Protein AF-A0A956CWN5-F1 (afdb_monomer)

Radius of gyration: 9.23 Å; Cα contacts (8 Å, |Δi|>4): 33; chains: 1; bounding box: 22×14×23 Å

Seconda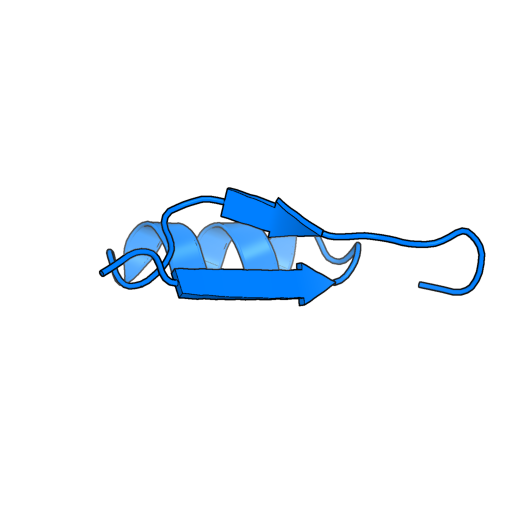ry structure (DSSP, 8-state):
---EEE---HHHHHHHHHTT--SEEE--TT-

Nearest PDB structures (foldseek):
  6xi5-assembly1_B  TM=7.813E-01  e=2.605E+00  Homo sapiens
  1ggg-assembly1_B  TM=4.333E-01  e=3.267E+00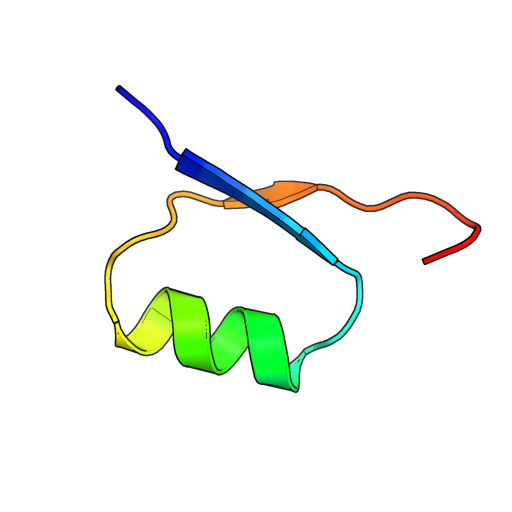  Escherichia coli
  4f3p-assembly1_A  TM=5.185E-01  e=4.763E+00  Burkholderia pseudomallei 1710b

pLDDT: mean 97.11, std 2.12, range [87.88, 98.31]

Sequence (31 aa):
MKIFIDTADVAEIRDAAAMGVVDGVTTNPSL

Solvent-accessible surface area (backbone atoms only — not comparable to full-atom values): 2044 Å² total; per-residue (Å²): 138,86,39,71,47,82,55,64,54,65,66,61,54,49,52,41,51,74,70,67,69,50,76,48,74,43,75,54,97,88,86

Foldseek 3Di:
DAAEEEDPDPVVVVVCVVVVPHPYYHYDPVD

Structure (mmCIF, N/CA/C/O backbone):
data_AF-A0A956CWN5-F1
#
_entry.id   AF-A0A956CWN5-F1
#
loop_
_atom_site.group_PDB
_atom_site.id
_atom_site.type_symbol
_atom_site.label_atom_id
_atom_site.label_alt_id
_atom_site.label_comp_id
_atom_site.label_asym_id
_atom_site.label_entity_id
_atom_site.label_seq_id
_atom_site.pdbx_PDB_ins_code
_atom_site.Cartn_x
_atom_site.Cartn_y
_atom_site.Cartn_z
_atom_site.occupancy
_atom_site.B_iso_or_equiv
_atom_site.auth_seq_id
_atom_site.auth_comp_id
_atom_site.auth_asym_id
_atom_site.auth_atom_id
_atom_site.pdbx_PDB_model_num
ATOM 1 N N . MET A 1 1 ? -0.387 8.951 16.912 1.00 87.88 1 MET A N 1
ATOM 2 C CA . MET A 1 1 ? 0.841 8.400 16.298 1.00 87.88 1 MET A CA 1
ATOM 3 C C . MET A 1 1 ? 0.447 7.912 14.918 1.00 87.88 1 MET A C 1
ATOM 5 O O . MET A 1 1 ? -0.632 7.346 14.845 1.00 87.88 1 MET A O 1
ATOM 9 N N . LYS A 1 2 ? 1.225 8.200 13.865 1.00 94.44 2 LYS A N 1
ATOM 10 C CA . LYS A 1 2 ? 0.898 7.760 12.499 1.00 94.44 2 LYS A CA 1
ATOM 11 C C . LYS A 1 2 ? 1.724 6.534 12.111 1.00 94.44 2 LYS A C 1
A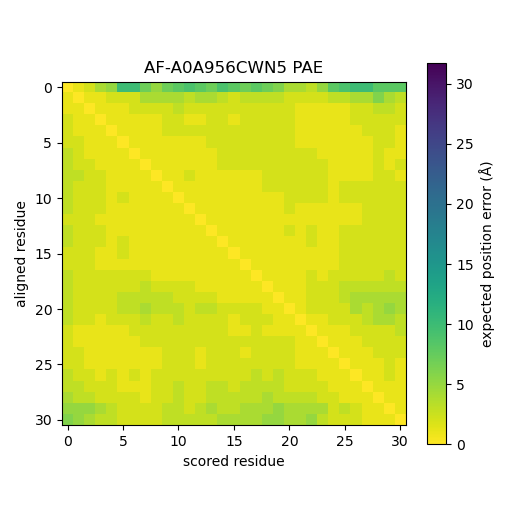TOM 13 O O . LYS A 1 2 ? 2.900 6.493 12.471 1.00 94.44 2 LYS A O 1
ATOM 18 N N . ILE A 1 3 ? 1.132 5.592 11.385 1.00 96.62 3 ILE A N 1
ATOM 19 C CA . ILE A 1 3 ? 1.777 4.374 10.881 1.00 96.62 3 ILE A CA 1
ATOM 20 C C . ILE A 1 3 ? 1.852 4.444 9.354 1.00 96.62 3 ILE A C 1
ATOM 22 O O . ILE A 1 3 ? 0.853 4.701 8.688 1.00 96.62 3 ILE A O 1
ATOM 26 N N . PHE A 1 4 ? 3.040 4.207 8.801 1.00 97.94 4 PHE A N 1
ATOM 27 C CA . PHE A 1 4 ? 3.285 4.177 7.359 1.00 97.94 4 PHE A CA 1
ATOM 28 C C . PHE A 1 4 ? 3.873 2.826 6.962 1.00 97.94 4 PHE A C 1
ATOM 30 O O . PHE A 1 4 ? 4.667 2.264 7.718 1.00 97.94 4 PHE A O 1
ATOM 37 N N . ILE A 1 5 ? 3.492 2.334 5.785 1.00 97.62 5 ILE A N 1
ATOM 38 C CA . ILE A 1 5 ? 4.082 1.137 5.168 1.00 97.62 5 ILE A CA 1
ATOM 39 C C . ILE A 1 5 ? 4.968 1.531 3.988 1.00 97.62 5 ILE A C 1
ATOM 41 O O . ILE A 1 5 ? 4.660 2.493 3.285 1.00 97.62 5 ILE A O 1
ATOM 45 N N . ASP A 1 6 ? 6.063 0.799 3.793 1.00 98.06 6 ASP A N 1
ATOM 46 C CA . ASP A 1 6 ? 7.059 1.071 2.754 1.00 98.06 6 ASP A CA 1
ATOM 47 C C . ASP A 1 6 ? 6.987 -0.007 1.671 1.00 98.06 6 ASP A C 1
ATOM 49 O O . ASP A 1 6 ? 7.604 -1.064 1.783 1.00 98.06 6 ASP A O 1
ATOM 53 N N . THR A 1 7 ? 6.155 0.231 0.660 1.00 98.06 7 THR A N 1
ATOM 54 C CA . THR A 1 7 ? 5.885 -0.727 -0.419 1.00 98.06 7 THR A CA 1
ATOM 55 C C . THR A 1 7 ? 5.360 -0.001 -1.657 1.00 98.06 7 THR A C 1
ATOM 57 O O . THR A 1 7 ? 4.743 1.063 -1.554 1.00 98.06 7 THR A O 1
ATOM 60 N N . ALA A 1 8 ? 5.590 -0.574 -2.839 1.00 98.00 8 ALA A N 1
ATOM 61 C CA . ALA A 1 8 ? 4.933 -0.166 -4.083 1.00 98.00 8 ALA A CA 1
ATOM 62 C C . ALA A 1 8 ? 3.848 -1.166 -4.531 1.00 98.00 8 ALA A C 1
ATOM 64 O O . ALA A 1 8 ? 3.168 -0.926 -5.533 1.00 98.00 8 ALA A O 1
ATOM 65 N N . ASP A 1 9 ? 3.652 -2.269 -3.796 1.00 98.19 9 ASP A N 1
ATOM 66 C CA . ASP A 1 9 ? 2.632 -3.260 -4.129 1.00 98.19 9 ASP A CA 1
ATOM 67 C C . ASP A 1 9 ? 1.235 -2.765 -3.729 1.00 98.19 9 ASP A C 1
ATOM 69 O O . ASP A 1 9 ? 0.881 -2.612 -2.558 1.00 98.19 9 ASP A O 1
ATOM 73 N N . VAL A 1 10 ? 0.396 -2.543 -4.737 1.00 98.00 10 VAL A N 1
ATOM 74 C CA . VAL A 1 10 ? -0.983 -2.081 -4.564 1.00 98.00 10 VAL A CA 1
ATOM 75 C C . VAL A 1 10 ? -1.842 -3.097 -3.805 1.00 98.00 10 VAL A C 1
ATOM 77 O O . VAL A 1 10 ? -2.787 -2.685 -3.130 1.00 98.00 10 VAL A O 1
ATOM 80 N N . ALA A 1 11 ? -1.556 -4.398 -3.902 1.00 98.31 11 ALA A N 1
ATOM 81 C CA . ALA A 1 11 ? -2.284 -5.417 -3.150 1.00 98.31 11 ALA A CA 1
ATOM 82 C C . ALA A 1 11 ? -2.020 -5.274 -1.645 1.00 98.31 11 ALA A C 1
ATOM 84 O O . ALA A 1 11 ? -2.967 -5.152 -0.869 1.00 98.31 11 ALA A O 1
ATOM 85 N N . GLU A 1 12 ? -0.751 -5.155 -1.253 1.00 97.88 12 GLU A N 1
ATOM 86 C CA . GLU A 1 12 ? -0.346 -4.950 0.141 1.00 97.88 12 GLU A CA 1
ATOM 87 C C . GLU A 1 12 ? -0.932 -3.653 0.720 1.00 97.88 12 GLU A C 1
ATOM 89 O O . GLU A 1 12 ? -1.480 -3.646 1.824 1.00 97.88 12 GLU A O 1
ATOM 94 N N . ILE A 1 13 ? -0.904 -2.562 -0.056 1.00 98.12 13 I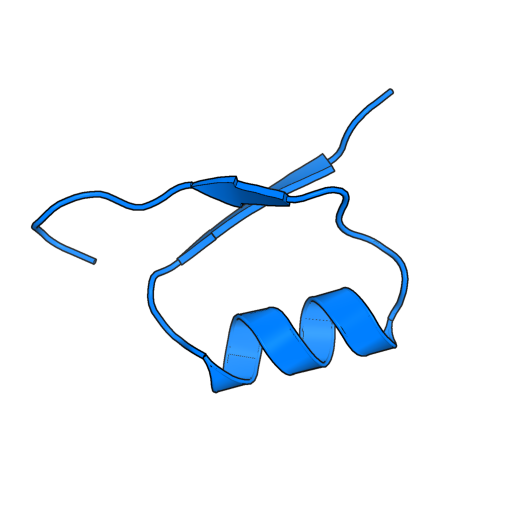LE A N 1
ATOM 95 C CA . ILE A 1 13 ? -1.494 -1.278 0.352 1.00 98.12 13 ILE A CA 1
ATOM 96 C C . ILE A 1 13 ? -2.999 -1.417 0.60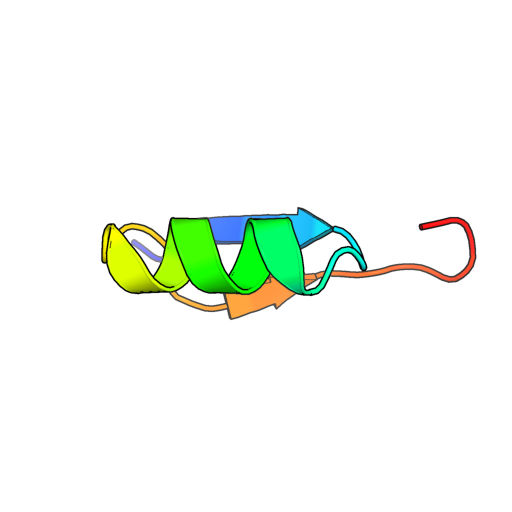6 1.00 98.12 13 ILE A C 1
ATOM 98 O O . ILE A 1 13 ? -3.515 -0.868 1.583 1.00 98.12 13 ILE A O 1
ATOM 102 N N . ARG A 1 14 ? -3.721 -2.142 -0.259 1.00 98.12 14 ARG A N 1
ATOM 103 C CA . ARG A 1 14 ? -5.168 -2.362 -0.103 1.00 98.12 14 ARG A CA 1
ATOM 104 C C . ARG A 1 14 ? -5.483 -3.183 1.136 1.00 98.12 14 ARG A C 1
ATOM 106 O O . ARG A 1 14 ? -6.408 -2.822 1.860 1.00 98.12 14 ARG A O 1
ATOM 113 N N . ASP A 1 15 ? -4.716 -4.234 1.391 1.00 98.12 15 ASP A N 1
ATOM 114 C CA . ASP A 1 15 ? -4.922 -5.098 2.549 1.00 98.12 15 ASP A CA 1
ATOM 115 C C . ASP A 1 15 ? -4.644 -4.339 3.852 1.00 98.12 15 ASP A C 1
ATOM 117 O O . ASP A 1 15 ? -5.473 -4.341 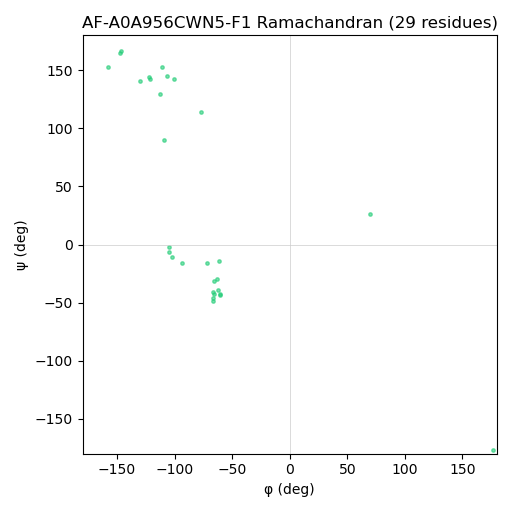4.764 1.00 98.12 15 ASP A O 1
ATOM 121 N N . ALA A 1 16 ? -3.539 -3.592 3.916 1.00 97.44 16 ALA A N 1
ATOM 122 C CA . ALA A 1 16 ? -3.198 -2.766 5.070 1.00 97.44 16 ALA A CA 1
ATOM 123 C C . ALA A 1 16 ? -4.236 -1.656 5.326 1.00 97.44 16 ALA A C 1
ATOM 125 O O . ALA A 1 16 ? -4.606 -1.392 6.476 1.00 97.44 16 ALA A O 1
ATOM 126 N N . ALA A 1 17 ? -4.757 -1.037 4.261 1.00 97.88 17 ALA A N 1
ATOM 127 C CA . ALA A 1 17 ? -5.836 -0.059 4.361 1.00 97.88 17 ALA A CA 1
ATOM 128 C C . ALA A 1 17 ? -7.149 -0.700 4.845 1.00 97.88 17 ALA A C 1
ATOM 130 O O . ALA A 1 17 ? -7.831 -0.123 5.691 1.00 97.88 17 ALA A O 1
ATOM 131 N N . ALA A 1 18 ? -7.486 -1.903 4.370 1.00 98.25 18 ALA A N 1
ATOM 132 C CA . ALA A 1 18 ? -8.677 -2.641 4.796 1.00 98.25 18 ALA A CA 1
ATOM 133 C C . ALA A 1 18 ? -8.612 -3.074 6.270 1.00 98.25 18 ALA A C 1
ATOM 135 O O . ALA A 1 18 ? -9.640 -3.111 6.945 1.00 98.25 18 ALA A O 1
ATOM 136 N N . MET A 1 19 ? -7.411 -3.349 6.788 1.00 97.44 19 MET A N 1
ATOM 137 C CA . MET A 1 19 ? -7.185 -3.613 8.214 1.00 97.44 19 MET A CA 1
ATOM 138 C C . MET A 1 19 ? -7.308 -2.353 9.088 1.00 97.44 19 MET A C 1
ATOM 140 O O . MET A 1 19 ? -7.437 -2.472 10.305 1.00 97.44 19 MET A O 1
ATOM 144 N N . GLY A 1 20 ? -7.268 -1.152 8.497 1.00 97.00 20 GLY A N 1
ATOM 145 C CA . GLY A 1 20 ? -7.369 0.116 9.225 1.00 97.00 20 GLY A CA 1
ATOM 146 C C . GLY A 1 20 ? -6.143 0.440 10.084 1.00 97.00 20 GLY A C 1
ATOM 147 O O . GLY A 1 20 ? -6.274 1.131 11.092 1.00 97.00 20 GLY A O 1
ATOM 148 N N . VAL A 1 21 ? -4.964 -0.078 9.717 1.00 94.88 21 VAL A N 1
ATOM 149 C CA . VAL A 1 21 ? -3.728 0.035 10.518 1.00 94.88 21 VAL A CA 1
ATOM 150 C C . VAL A 1 21 ? -2.712 1.041 9.970 1.00 94.88 21 VAL A C 1
ATOM 152 O O . VAL A 1 21 ? -1.707 1.290 10.631 1.00 94.88 21 VAL A O 1
ATOM 155 N N . VAL A 1 22 ? -2.951 1.617 8.787 1.00 97.12 22 VAL A N 1
ATOM 156 C CA . VAL A 1 22 ? -2.020 2.538 8.111 1.00 97.12 22 VAL A CA 1
ATOM 157 C C . VAL A 1 22 ? -2.645 3.905 7.846 1.00 97.12 22 VAL A C 1
ATOM 159 O O . VAL A 1 22 ? -3.808 4.012 7.469 1.00 9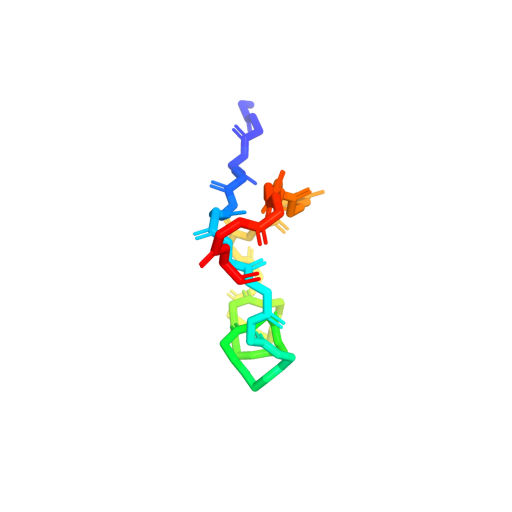7.12 22 VAL A O 1
ATOM 162 N N . A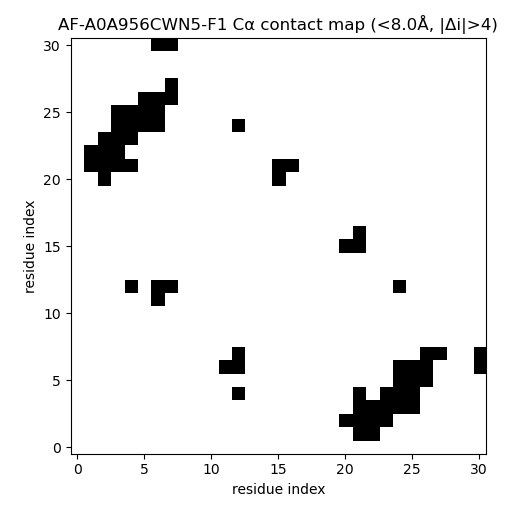SP A 1 23 ? -1.834 4.950 7.990 1.00 98.19 23 ASP A N 1
ATOM 163 C CA . ASP A 1 23 ? -2.175 6.347 7.702 1.00 98.19 23 ASP A CA 1
ATOM 164 C C . ASP A 1 23 ? -1.598 6.833 6.360 1.00 98.19 23 ASP A C 1
ATOM 166 O O . ASP A 1 23 ? -1.933 7.925 5.893 1.00 98.19 23 ASP A O 1
ATOM 170 N N . GLY A 1 24 ? -0.704 6.056 5.744 1.00 97.50 24 GLY A N 1
ATOM 171 C CA . GLY A 1 24 ? -0.101 6.379 4.456 1.00 97.50 24 GLY A CA 1
ATOM 172 C C . GLY A 1 24 ? 0.952 5.372 4.001 1.00 97.50 24 GLY A C 1
ATOM 173 O O . GLY A 1 24 ? 1.217 4.372 4.668 1.00 97.50 24 GLY A O 1
ATOM 174 N N . VAL A 1 25 ? 1.562 5.674 2.855 1.00 98.25 25 VAL A N 1
ATOM 175 C CA . VAL A 1 25 ? 2.549 4.819 2.184 1.00 98.2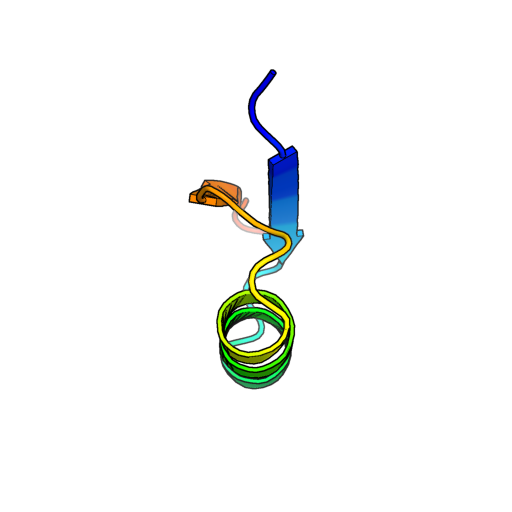5 25 VAL A CA 1
ATOM 176 C C . VAL A 1 25 ? 3.789 5.640 1.840 1.00 98.25 25 VAL A C 1
ATOM 178 O O . VAL A 1 25 ? 3.672 6.794 1.419 1.00 98.25 25 VAL A O 1
ATOM 181 N N . THR A 1 26 ? 4.966 5.044 2.006 1.00 98.12 26 THR A N 1
ATOM 182 C CA . THR A 1 26 ? 6.229 5.525 1.439 1.00 98.12 26 THR A CA 1
ATOM 183 C C . THR A 1 26 ? 6.701 4.566 0.351 1.00 98.12 26 THR A C 1
ATOM 185 O O . THR A 1 26 ? 6.342 3.393 0.338 1.00 98.12 26 THR A O 1
ATOM 188 N N . THR A 1 27 ? 7.454 5.088 -0.612 1.00 98.19 27 THR A N 1
ATOM 189 C CA . THR A 1 27 ? 7.999 4.303 -1.722 1.00 98.19 27 THR A CA 1
ATOM 190 C C . THR A 1 27 ? 9.357 4.866 -2.126 1.00 98.19 27 THR A C 1
ATOM 192 O O . THR A 1 27 ? 9.728 5.981 -1.742 1.00 98.19 27 THR A O 1
ATOM 195 N N . ASN A 1 28 ? 10.104 4.104 -2.916 1.00 98.06 28 ASN A N 1
ATOM 196 C CA . ASN A 1 28 ? 11.358 4.521 -3.520 1.00 98.06 28 ASN A CA 1
ATOM 197 C C . ASN A 1 28 ? 11.521 3.843 -4.896 1.00 98.06 28 ASN A C 1
ATOM 199 O O . ASN A 1 28 ? 10.815 2.884 -5.175 1.00 98.06 28 ASN A O 1
ATOM 203 N N . PRO A 1 29 ? 12.445 4.304 -5.760 1.00 97.75 29 PRO A N 1
ATOM 204 C CA . PRO A 1 29 ? 12.588 3.772 -7.120 1.00 97.75 29 PRO A CA 1
ATOM 205 C C . PRO A 1 29 ? 12.951 2.283 -7.238 1.00 97.75 29 PRO A C 1
ATOM 207 O O . PRO A 1 29 ? 12.896 1.750 -8.343 1.00 97.75 29 PRO A O 1
ATOM 210 N N . SER A 1 30 ? 13.392 1.645 -6.151 1.00 96.62 30 SER A N 1
ATOM 211 C CA . SER A 1 30 ? 13.754 0.224 -6.134 1.00 96.62 30 SER A CA 1
ATOM 212 C C . SER A 1 30 ? 12.605 -0.685 -5.692 1.00 96.62 30 SER A C 1
ATOM 214 O O . SER A 1 30 ? 12.721 -1.897 -5.876 1.00 96.62 30 SER A O 1
ATOM 216 N N . LEU A 1 31 ? 11.561 -0.122 -5.073 1.00 92.31 31 LEU A N 1
ATOM 217 C CA . LEU A 1 31 ? 10.349 -0.831 -4.658 1.00 92.31 31 LEU A CA 1
ATOM 218 C C . LEU A 1 31 ? 9.309 -0.848 -5.779 1.00 92.31 31 LEU A C 1
ATOM 220 O O . LEU A 1 31 ? 9.202 0.157 -6.518 1.00 92.31 31 LEU A O 1
#